Protein AF-A0A658NK83-F1 (afdb_monomer_lite)

Secondary structure (DSSP, 8-state):
--------EE-SSSS-B--EEEETTT--EEE-SS--SS-TTT--S-EEE---EE-HHHHHHTHHHHTTTTTS--TGGG-

Radius of gyration: 16.3 Å; chains: 1; bounding box: 43×27×40 Å

Sequence (79 aa):
LNIKDWCISRQIWWGHQIPAWTCAQCE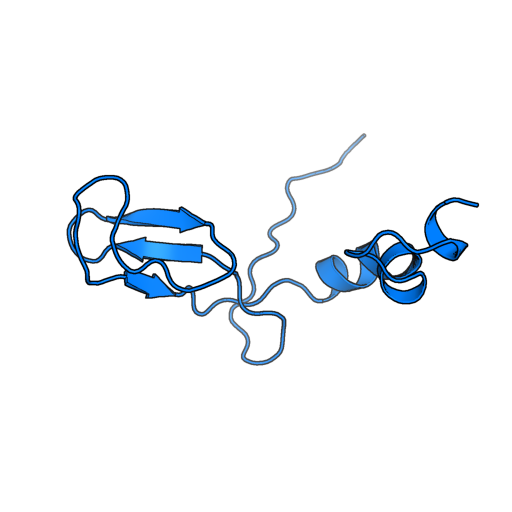ELVVAMQAPERCPACGGGDLTQETDVLDTWFSSALWPFSTMGWPDRTPLLNT

Foldseek 3Di:
DPDDDDDFWDPDQDAAFQQWKAAPPPRDIDHDNDDDCADPPPRGRHIDGHPTHTDPVVVVVCVVPVVQPPVDDDPSNVD

Structure (mmCIF, N/CA/C/O backbone):
data_AF-A0A658NK83-F1
#
_entry.id   AF-A0A658NK83-F1
#
loop_
_atom_site.group_PDB
_atom_site.id
_atom_site.type_symbol
_atom_site.label_atom_id
_atom_site.label_alt_id
_atom_site.label_comp_id
_atom_site.label_asym_id
_atom_site.label_entity_id
_atom_site.label_seq_id
_atom_site.pdbx_PDB_ins_code
_atom_site.Cartn_x
_atom_site.Cartn_y
_atom_site.Cartn_z
_atom_site.occupancy
_atom_site.B_iso_or_equiv
_atom_site.auth_seq_id
_atom_site.auth_comp_id
_atom_site.auth_asym_id
_atom_site.auth_atom_id
_atom_site.pdbx_PDB_model_num
ATOM 1 N N . LEU A 1 1 ? 23.800 -12.126 6.084 1.00 66.38 1 LEU A N 1
ATOM 2 C CA . LEU A 1 1 ? 22.955 -10.985 5.666 1.00 66.38 1 LEU A CA 1
ATOM 3 C C . LEU A 1 1 ? 22.666 -10.130 6.894 1.00 66.38 1 LEU A C 1
ATOM 5 O O . LEU A 1 1 ? 22.246 -10.695 7.892 1.00 66.38 1 LEU A O 1
ATOM 9 N N . ASN A 1 2 ? 22.897 -8.817 6.837 1.00 91.50 2 ASN A N 1
ATOM 10 C CA . ASN A 1 2 ? 22.501 -7.872 7.895 1.00 91.50 2 ASN A CA 1
ATOM 11 C C . ASN A 1 2 ? 21.337 -6.997 7.399 1.00 91.50 2 ASN A C 1
ATOM 13 O O . ASN A 1 2 ? 21.431 -5.774 7.384 1.00 91.50 2 ASN A O 1
ATOM 17 N N . ILE A 1 3 ? 20.285 -7.642 6.887 1.00 93.75 3 ILE A N 1
ATOM 18 C CA . ILE A 1 3 ? 19.069 -6.955 6.441 1.00 93.75 3 ILE A CA 1
ATOM 19 C C . ILE A 1 3 ? 18.152 -6.783 7.652 1.00 93.75 3 ILE A C 1
ATOM 21 O O . ILE A 1 3 ? 18.093 -7.654 8.521 1.00 93.75 3 ILE A O 1
ATOM 25 N N . LYS A 1 4 ? 17.487 -5.633 7.717 1.00 96.12 4 LYS A N 1
ATOM 26 C CA . LYS A 1 4 ? 16.497 -5.280 8.734 1.00 96.12 4 LYS A CA 1
ATOM 27 C C . LYS A 1 4 ? 15.152 -5.059 8.060 1.00 96.12 4 LYS A C 1
ATOM 29 O O . LYS A 1 4 ? 15.108 -4.833 6.850 1.00 96.12 4 LYS A O 1
ATOM 34 N N . ASP A 1 5 ? 14.093 -5.096 8.855 1.00 97.81 5 ASP A N 1
ATOM 35 C CA . ASP A 1 5 ? 12.757 -4.763 8.381 1.00 97.81 5 ASP A CA 1
ATOM 36 C C . ASP A 1 5 ? 12.747 -3.355 7.786 1.00 97.81 5 ASP A C 1
ATOM 38 O O . ASP A 1 5 ? 13.330 -2.411 8.329 1.00 97.81 5 ASP A O 1
ATOM 42 N N . TRP A 1 6 ? 12.090 -3.228 6.639 1.00 97.12 6 TRP A N 1
ATOM 43 C CA . TRP A 1 6 ? 11.948 -1.965 5.942 1.00 97.12 6 TRP A CA 1
ATOM 44 C C . TRP A 1 6 ? 10.587 -1.363 6.264 1.00 97.12 6 TRP A C 1
ATOM 46 O O . TRP A 1 6 ? 9.547 -1.883 5.866 1.00 97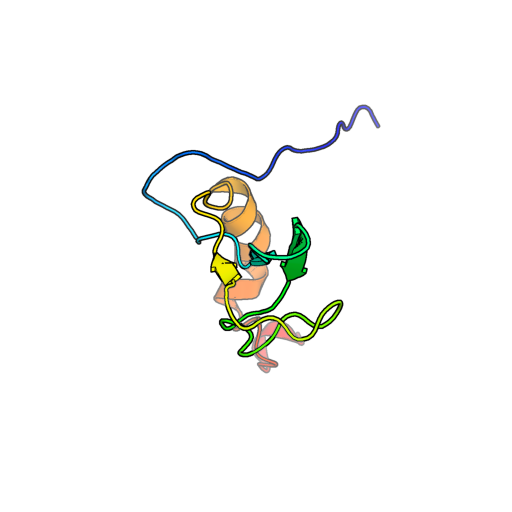.12 6 TRP A O 1
ATOM 56 N N . CYS A 1 7 ? 10.597 -0.233 6.967 1.00 97.69 7 CYS A N 1
ATOM 57 C CA . CYS A 1 7 ? 9.402 0.582 7.123 1.00 97.69 7 CYS A CA 1
ATOM 58 C C . CYS A 1 7 ? 9.060 1.243 5.780 1.00 97.69 7 CYS A C 1
ATOM 60 O O . CYS A 1 7 ? 9.767 2.166 5.360 1.00 97.69 7 CYS A O 1
ATOM 62 N N . ILE A 1 8 ? 7.995 0.771 5.126 1.00 97.81 8 ILE A N 1
ATOM 63 C CA . ILE A 1 8 ? 7.532 1.262 3.817 1.00 97.81 8 ILE A CA 1
ATOM 64 C C . ILE A 1 8 ? 6.517 2.412 3.904 1.00 97.81 8 ILE A C 1
ATOM 66 O O . ILE A 1 8 ? 6.294 3.074 2.895 1.00 97.81 8 ILE A O 1
ATOM 70 N N . SER A 1 9 ? 5.926 2.675 5.071 1.00 98.19 9 SER A N 1
ATOM 71 C CA . SER A 1 9 ? 4.922 3.733 5.252 1.00 98.19 9 SER A CA 1
ATOM 72 C C . SER A 1 9 ? 5.562 5.115 5.401 1.00 98.19 9 SER A C 1
ATOM 74 O O . SER A 1 9 ? 6.609 5.258 6.045 1.00 98.19 9 SER A O 1
ATOM 76 N N . ARG A 1 10 ? 4.962 6.146 4.798 1.00 98.31 10 ARG A N 1
ATOM 77 C CA . ARG A 1 10 ? 5.448 7.533 4.835 1.00 98.31 10 ARG A CA 1
ATOM 78 C C . ARG A 1 10 ? 4.296 8.517 5.056 1.00 98.31 10 ARG A C 1
ATOM 80 O O . ARG A 1 10 ? 3.348 8.536 4.277 1.00 98.31 10 ARG A O 1
ATOM 87 N N . GLN A 1 11 ? 4.456 9.410 6.037 1.00 98.38 11 GLN A N 1
ATOM 88 C CA . GLN A 1 11 ? 3.527 10.507 6.350 1.00 98.38 11 GLN A CA 1
ATOM 89 C C . GLN A 1 11 ? 3.803 11.729 5.457 1.00 98.38 11 GLN A C 1
ATOM 91 O O . GLN A 1 11 ? 4.229 12.789 5.921 1.00 98.38 11 GLN A O 1
ATOM 96 N N . ILE A 1 12 ? 3.633 11.565 4.147 1.00 97.00 12 ILE A N 1
ATOM 97 C CA . ILE A 1 12 ? 3.809 12.629 3.152 1.00 97.00 12 ILE A CA 1
ATOM 98 C C . ILE A 1 12 ? 2.642 12.624 2.168 1.00 97.00 12 ILE A C 1
ATOM 100 O O . ILE A 1 12 ? 1.962 11.623 1.992 1.00 97.00 12 ILE A O 1
ATOM 104 N N . TRP A 1 13 ? 2.435 13.751 1.495 1.00 96.38 13 TRP A N 1
ATOM 105 C CA . TRP A 1 13 ? 1.314 13.933 0.572 1.00 96.38 13 TRP A CA 1
ATOM 106 C C . TRP A 1 13 ? 1.524 13.288 -0.806 1.00 96.38 13 TRP A C 1
ATOM 108 O O . TRP A 1 13 ? 0.555 13.042 -1.518 1.00 96.38 13 TRP A O 1
ATOM 118 N N . TRP A 1 14 ? 2.779 13.059 -1.213 1.00 96.75 14 TRP A N 1
ATOM 119 C CA . TRP A 1 14 ? 3.111 12.563 -2.548 1.00 96.75 14 TRP A CA 1
ATOM 120 C C . TRP A 1 14 ? 3.601 11.120 -2.507 1.00 96.75 14 TRP A C 1
ATOM 122 O O . TRP A 1 14 ? 4.688 10.839 -2.002 1.00 96.75 14 TRP A O 1
ATOM 132 N N . GLY A 1 15 ? 2.819 10.224 -3.101 1.00 97.00 15 GLY A N 1
ATOM 133 C CA . GLY A 1 15 ? 3.157 8.819 -3.269 1.00 97.00 15 GLY A CA 1
ATOM 134 C C . GLY A 1 15 ? 1.924 7.981 -3.589 1.00 97.00 15 GLY A C 1
ATOM 135 O O . GLY A 1 15 ? 0.815 8.498 -3.723 1.00 97.00 15 GLY A O 1
ATOM 136 N N . HIS A 1 16 ? 2.122 6.672 -3.712 1.00 96.88 16 HIS A N 1
ATOM 137 C CA . HIS A 1 16 ? 1.015 5.733 -3.866 1.00 96.88 16 HIS A CA 1
ATOM 138 C C . HIS A 1 16 ? 0.370 5.528 -2.495 1.00 96.88 16 HIS A C 1
ATOM 140 O O . HIS A 1 16 ? 1.027 4.995 -1.602 1.00 96.88 16 HIS A O 1
ATOM 146 N N . GLN A 1 17 ? -0.878 5.962 -2.317 1.00 97.50 17 GLN A N 1
ATOM 147 C CA . GLN A 1 17 ? -1.612 5.763 -1.065 1.00 97.50 17 GLN A CA 1
ATOM 148 C C . GLN A 1 17 ? -1.681 4.274 -0.719 1.00 97.50 17 GLN A C 1
ATOM 150 O O . GLN A 1 17 ? -1.951 3.442 -1.592 1.00 97.50 17 GLN A O 1
ATOM 155 N N . ILE A 1 18 ? -1.418 3.935 0.544 1.00 98.12 18 ILE A N 1
ATOM 156 C CA . ILE A 1 18 ? -1.439 2.543 0.987 1.00 98.12 18 ILE A CA 1
ATOM 157 C C . ILE A 1 18 ? -2.873 2.007 0.854 1.00 98.12 18 ILE A C 1
ATOM 159 O O . ILE A 1 18 ? -3.822 2.628 1.342 1.00 98.12 18 ILE A O 1
ATOM 163 N N . PRO A 1 19 ? -3.068 0.856 0.189 1.00 97.75 19 PRO A N 1
ATOM 164 C CA . PRO A 1 19 ? -4.390 0.296 -0.015 1.00 97.75 19 PRO A CA 1
ATOM 165 C C . PRO A 1 19 ? -4.765 -0.555 1.210 1.00 97.75 19 PRO A C 1
ATOM 167 O O . PRO A 1 19 ? -4.818 -1.783 1.156 1.00 97.75 19 PRO A O 1
ATOM 170 N N . ALA A 1 20 ? -4.956 0.120 2.343 1.00 98.12 20 ALA A N 1
ATOM 171 C CA . ALA A 1 20 ? -5.416 -0.448 3.605 1.00 98.12 20 ALA A CA 1
ATOM 172 C C . ALA A 1 20 ? -6.555 0.409 4.173 1.00 98.12 20 ALA A C 1
ATOM 174 O O . ALA A 1 20 ? -6.554 1.627 4.009 1.00 98.12 20 ALA A O 1
ATOM 175 N N . TRP A 1 21 ? -7.521 -0.222 4.832 1.00 98.31 21 TRP A N 1
ATOM 176 C CA . TRP A 1 21 ? -8.694 0.415 5.422 1.00 98.31 21 TRP A CA 1
ATOM 177 C C . TRP A 1 21 ? -8.875 -0.065 6.851 1.00 98.31 21 TRP A C 1
ATOM 179 O O . TRP A 1 21 ? -8.798 -1.261 7.108 1.00 98.31 21 TRP A O 1
ATOM 1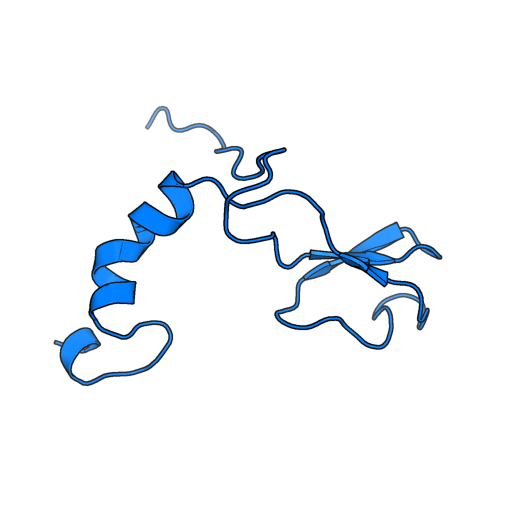89 N N . THR A 1 22 ? -9.201 0.845 7.757 1.00 98.19 22 THR A N 1
ATOM 190 C CA . THR A 1 22 ? -9.499 0.519 9.152 1.00 98.19 22 THR A CA 1
ATOM 191 C C . THR A 1 22 ? -10.991 0.669 9.398 1.00 98.19 22 THR A C 1
ATOM 193 O O . THR A 1 22 ? -11.588 1.699 9.073 1.00 98.19 22 THR A O 1
ATOM 196 N N . CYS A 1 23 ? -11.611 -0.363 9.968 1.00 97.88 23 CYS A N 1
ATOM 197 C CA . CYS A 1 23 ? -13.015 -0.318 10.352 1.00 97.88 23 CYS A CA 1
ATOM 198 C C . CYS A 1 23 ? -13.201 0.489 11.644 1.00 97.88 23 CYS A C 1
ATOM 200 O O . CYS A 1 23 ? -12.662 0.124 12.685 1.00 97.88 23 CYS A O 1
ATOM 202 N N . ALA A 1 24 ? -14.047 1.520 11.623 1.00 96.81 24 ALA A N 1
ATOM 203 C CA . ALA A 1 24 ? -14.290 2.368 12.795 1.00 96.81 24 ALA A CA 1
ATOM 204 C C . ALA A 1 24 ? -15.040 1.655 13.941 1.00 96.81 24 ALA A C 1
ATOM 206 O O . ALA A 1 24 ? -15.063 2.136 15.069 1.00 96.81 24 ALA A O 1
ATOM 207 N N . GLN A 1 25 ? -15.685 0.519 13.660 1.00 96.75 25 GLN A N 1
ATOM 208 C CA . GLN A 1 25 ? -16.541 -0.182 14.625 1.00 96.75 25 GLN A CA 1
ATOM 209 C C . GLN A 1 25 ? -15.823 -1.293 15.396 1.00 96.75 25 GLN A C 1
ATOM 211 O O . GLN A 1 25 ? -16.217 -1.606 16.516 1.00 96.75 25 GLN A O 1
ATOM 216 N N . CYS A 1 26 ? -14.830 -1.934 14.779 1.00 96.62 26 CYS A N 1
ATOM 217 C CA . CYS A 1 26 ? -14.125 -3.081 15.363 1.00 96.62 26 CYS A CA 1
ATOM 218 C C . CYS A 1 26 ? -12.601 -2.999 15.238 1.00 96.62 26 CYS A C 1
ATOM 220 O O . CYS A 1 26 ? -11.929 -3.945 15.627 1.00 96.62 26 CYS A O 1
ATOM 222 N N . GLU A 1 27 ? -12.075 -1.903 14.684 1.00 97.19 27 GLU A N 1
ATOM 223 C CA . GLU A 1 27 ? -10.639 -1.638 14.503 1.00 97.19 27 GLU A CA 1
ATOM 224 C C . GLU A 1 27 ? -9.907 -2.633 13.585 1.00 97.19 27 GLU A C 1
ATOM 226 O O . GLU A 1 27 ? -8.688 -2.569 13.445 1.00 97.19 27 GLU A O 1
ATOM 231 N N . GLU A 1 28 ? -10.642 -3.513 12.898 1.00 97.50 28 GLU A N 1
ATOM 232 C CA . GLU A 1 28 ? -10.069 -4.442 11.925 1.00 97.50 28 GLU A CA 1
ATOM 233 C C . GLU A 1 28 ? -9.401 -3.685 10.770 1.00 97.50 28 GLU A C 1
ATOM 235 O O . GLU A 1 28 ? -10.009 -2.793 10.163 1.00 97.50 28 GLU A O 1
ATOM 240 N N . LEU A 1 29 ? -8.173 -4.093 10.440 1.00 97.25 29 LEU A N 1
ATOM 241 C CA . LEU A 1 29 ? -7.431 -3.609 9.283 1.00 97.25 29 LEU A CA 1
ATOM 242 C C . LEU A 1 29 ? -7.681 -4.526 8.085 1.00 97.25 29 LEU A C 1
ATOM 244 O O . LEU A 1 29 ? -7.408 -5.722 8.110 1.00 97.25 29 LEU A O 1
ATOM 248 N N . VAL A 1 30 ? -8.161 -3.939 6.999 1.00 97.81 30 VAL A N 1
ATOM 249 C CA . VAL A 1 30 ? -8.530 -4.620 5.761 1.00 97.81 30 VAL A CA 1
ATOM 250 C C . VAL A 1 30 ? -7.589 -4.166 4.652 1.00 97.81 30 VAL A C 1
ATOM 252 O O . VAL A 1 30 ? -7.337 -2.977 4.507 1.00 97.81 30 VAL A O 1
ATOM 255 N N . VAL A 1 31 ? -7.091 -5.097 3.837 1.00 97.56 31 VAL A N 1
ATOM 256 C CA . VAL A 1 31 ? -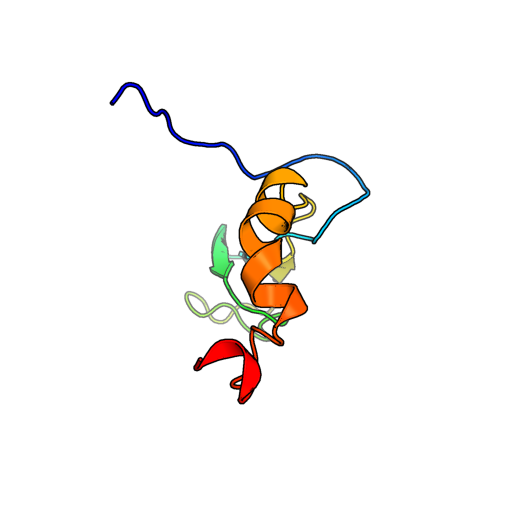6.292 -4.805 2.634 1.00 97.56 31 VAL A CA 1
ATOM 257 C C . VAL A 1 31 ? -7.079 -5.266 1.409 1.00 97.56 31 VAL A C 1
ATOM 259 O O . VAL A 1 31 ? -7.536 -6.403 1.327 1.00 97.56 31 VAL A O 1
ATOM 262 N N . ALA A 1 32 ? -7.252 -4.366 0.458 1.00 96.88 32 ALA A N 1
ATOM 263 C CA . ALA A 1 32 ? -8.053 -4.475 -0.761 1.00 96.88 32 ALA A CA 1
ATOM 264 C C . ALA A 1 32 ? -7.469 -3.507 -1.807 1.00 96.88 32 ALA A C 1
ATOM 266 O O . ALA A 1 32 ? -6.571 -2.757 -1.487 1.00 96.88 32 ALA A O 1
ATOM 267 N N . MET A 1 33 ? -7.895 -3.496 -3.069 1.00 93.94 33 MET A N 1
ATOM 268 C CA . MET A 1 33 ? -7.460 -2.438 -4.017 1.00 93.94 33 MET A CA 1
ATOM 269 C C . MET A 1 33 ? -8.464 -1.288 -4.109 1.00 93.94 33 MET A C 1
ATOM 271 O O . MET A 1 33 ? -8.140 -0.193 -4.555 1.00 93.94 33 MET A O 1
ATOM 275 N N . GLN A 1 34 ? -9.701 -1.564 -3.717 1.00 94.88 34 GLN A N 1
ATOM 276 C CA . GLN A 1 34 ? -10.846 -0.672 -3.781 1.00 94.88 34 GLN A CA 1
ATOM 277 C C . GLN A 1 34 ? -11.474 -0.635 -2.392 1.00 94.88 34 GLN A C 1
ATOM 279 O O . GLN A 1 34 ? -11.348 -1.607 -1.643 1.00 94.88 34 GLN A O 1
ATOM 284 N N . ALA A 1 35 ? -12.152 0.465 -2.066 1.00 93.69 35 ALA A N 1
ATOM 285 C CA . ALA A 1 35 ? -12.817 0.609 -0.781 1.00 93.69 35 ALA A CA 1
ATOM 286 C C . ALA A 1 35 ? -13.830 -0.534 -0.571 1.00 93.69 35 ALA A C 1
ATOM 288 O O . ALA A 1 35 ? -14.757 -0.671 -1.375 1.00 93.69 35 ALA A O 1
ATOM 289 N N . PRO A 1 36 ? -13.661 -1.371 0.467 1.00 95.19 36 PRO A N 1
ATOM 290 C CA . PRO A 1 36 ? -14.627 -2.413 0.776 1.00 95.19 36 PRO A CA 1
ATOM 291 C C . PRO A 1 36 ? -15.949 -1.779 1.224 1.00 95.19 36 PRO A C 1
ATOM 293 O O . PRO A 1 36 ? -15.958 -0.842 2.015 1.00 95.19 36 PRO A O 1
ATOM 296 N N . GLU A 1 37 ? -17.080 -2.306 0.751 1.00 95.62 37 GLU A N 1
ATOM 297 C CA . GLU A 1 37 ? -18.405 -1.806 1.159 1.00 95.62 37 GLU A CA 1
ATOM 298 C C . GLU A 1 37 ? -18.730 -2.138 2.621 1.00 95.62 37 GLU A C 1
ATOM 300 O O . GLU A 1 37 ? -19.520 -1.449 3.267 1.00 95.62 37 GLU A O 1
ATOM 305 N N . ARG A 1 38 ? -18.166 -3.241 3.128 1.00 97.00 38 ARG A N 1
ATOM 306 C CA . ARG A 1 38 ? -18.385 -3.736 4.486 1.00 97.00 38 ARG A CA 1
ATOM 307 C C . ARG A 1 38 ? -17.122 -4.361 5.049 1.00 97.00 38 ARG A C 1
ATOM 309 O O . ARG A 1 38 ? -16.362 -5.011 4.335 1.00 97.00 38 ARG A O 1
ATOM 316 N N . CYS A 1 39 ? -16.953 -4.224 6.356 1.00 97.19 39 CYS A N 1
ATOM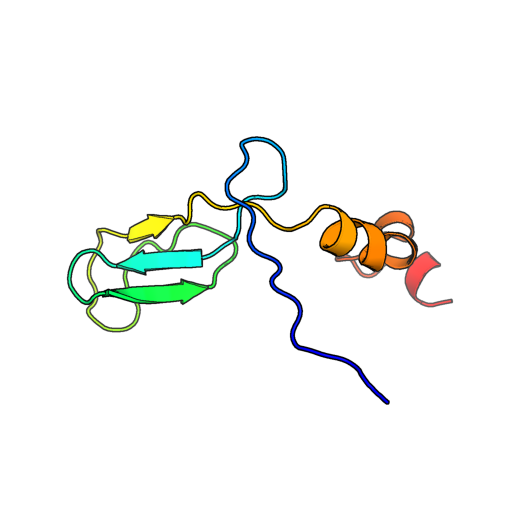 317 C CA . CYS A 1 39 ? -15.897 -4.874 7.102 1.00 97.19 39 CYS A CA 1
ATOM 318 C C . CYS A 1 39 ? -16.128 -6.395 7.087 1.00 97.19 39 CYS A C 1
ATOM 320 O O . CYS A 1 39 ? -17.214 -6.841 7.473 1.00 97.19 39 CYS A O 1
ATOM 322 N N . PRO A 1 40 ? -15.131 -7.203 6.687 1.00 95.94 40 PRO A N 1
ATOM 323 C CA . PRO A 1 40 ? -15.268 -8.656 6.625 1.00 95.94 40 PRO A CA 1
ATOM 324 C C . PRO A 1 40 ? -15.407 -9.307 8.010 1.00 95.94 40 PRO A C 1
ATOM 326 O O . PRO A 1 40 ? -15.945 -10.407 8.101 1.00 95.94 40 PRO A O 1
ATOM 329 N N . ALA A 1 41 ? -14.958 -8.641 9.081 1.00 96.31 41 ALA A N 1
ATOM 330 C CA . ALA A 1 41 ? -15.014 -9.173 10.441 1.00 96.31 41 ALA A CA 1
ATOM 331 C C . ALA A 1 41 ? -16.362 -8.912 11.139 1.00 96.31 41 ALA A C 1
ATOM 333 O O . ALA A 1 41 ? -16.922 -9.818 11.752 1.00 96.31 41 ALA A O 1
ATOM 334 N N . CYS A 1 42 ? -16.900 -7.689 11.050 1.00 96.88 42 CYS A N 1
ATOM 335 C CA . CYS A 1 42 ? -18.099 -7.286 11.803 1.00 96.88 42 CYS A CA 1
ATOM 336 C C . CYS A 1 42 ? -19.310 -6.892 10.939 1.00 96.88 42 CYS A C 1
ATOM 338 O O . CYS A 1 42 ? -20.395 -6.675 11.472 1.00 96.88 42 CYS A O 1
ATOM 340 N N . GLY A 1 43 ? -19.149 -6.770 9.616 1.00 96.56 43 GLY A N 1
ATOM 341 C CA . GLY A 1 43 ? -20.206 -6.317 8.703 1.00 96.56 43 GLY A CA 1
ATOM 342 C C . GLY A 1 43 ? -20.455 -4.803 8.696 1.00 96.56 43 GLY A C 1
ATOM 343 O O . GLY A 1 43 ? -21.384 -4.346 8.028 1.00 96.56 43 GLY A O 1
ATOM 344 N N . GLY A 1 44 ? -19.635 -4.033 9.413 1.00 95.06 44 GLY A N 1
ATOM 345 C CA . GLY A 1 44 ? -19.691 -2.577 9.495 1.00 95.06 44 GLY A CA 1
ATOM 346 C C . GLY A 1 44 ? -19.438 -1.849 8.185 1.00 95.06 44 GLY A C 1
ATOM 347 O O . GLY A 1 44 ? -18.585 -2.274 7.419 1.00 95.06 44 GLY A O 1
ATOM 348 N N . GLY A 1 45 ? -20.141 -0.743 7.936 1.00 95.06 45 GLY A N 1
ATOM 349 C CA . GLY A 1 45 ? -19.988 0.053 6.707 1.00 95.06 45 GLY A CA 1
ATOM 350 C C . GLY A 1 45 ? -19.023 1.238 6.810 1.00 95.06 45 GLY A C 1
ATOM 351 O O . GLY A 1 45 ? -18.791 1.910 5.813 1.00 95.06 45 GLY A O 1
ATOM 352 N N . ASP A 1 46 ? -18.491 1.522 8.001 1.00 96.38 46 ASP A N 1
ATOM 353 C CA . ASP A 1 46 ? -17.599 2.662 8.223 1.00 96.38 46 ASP A CA 1
ATOM 354 C C . ASP A 1 46 ? -16.135 2.204 8.184 1.00 96.38 46 ASP A C 1
ATOM 356 O O . ASP A 1 46 ? -15.624 1.611 9.144 1.00 96.38 46 ASP A O 1
ATOM 360 N N . LEU A 1 47 ? -15.501 2.405 7.027 1.00 97.75 47 LEU A N 1
ATOM 361 C CA . LEU A 1 47 ? -14.113 2.047 6.741 1.00 97.75 47 LEU A CA 1
ATOM 362 C C . LEU A 1 47 ? -13.360 3.279 6.244 1.00 97.75 47 LEU A C 1
ATOM 364 O O . LEU A 1 47 ? -13.723 3.878 5.233 1.00 97.75 47 LEU A O 1
ATOM 368 N N . THR A 1 48 ? -12.279 3.629 6.935 1.00 97.50 48 THR A N 1
ATOM 369 C CA . THR A 1 48 ? -11.417 4.760 6.574 1.00 97.50 48 THR A CA 1
ATOM 370 C C . THR A 1 48 ? -10.128 4.239 5.957 1.00 97.50 48 THR A C 1
ATOM 372 O O . THR A 1 48 ? -9.471 3.384 6.546 1.00 97.50 48 THR A O 1
ATOM 375 N N . GLN A 1 49 ? -9.772 4.730 4.768 1.00 98.00 49 GLN A N 1
ATOM 376 C CA . GLN A 1 49 ? -8.517 4.363 4.110 1.00 98.00 49 GLN A CA 1
ATOM 377 C C . GLN A 1 49 ? -7.315 5.005 4.814 1.00 98.00 49 GLN A C 1
ATOM 379 O O . GLN A 1 49 ? -7.402 6.143 5.276 1.00 98.00 49 GLN A O 1
ATOM 384 N N . GLU A 1 50 ? -6.190 4.295 4.842 1.00 97.50 50 GLU A N 1
ATOM 385 C CA . GLU A 1 50 ? -4.918 4.800 5.346 1.00 97.50 50 GLU A CA 1
ATOM 386 C C . GLU A 1 50 ? -4.475 6.064 4.592 1.00 97.50 50 GLU A C 1
ATOM 388 O O . GLU A 1 50 ? -4.606 6.176 3.371 1.00 97.50 50 GLU A O 1
ATOM 393 N N . THR A 1 51 ? -3.961 7.035 5.340 1.00 98.12 51 THR A N 1
ATOM 394 C CA . THR A 1 51 ? -3.488 8.326 4.831 1.00 98.12 51 THR A CA 1
ATOM 395 C C . THR A 1 51 ? -2.020 8.304 4.417 1.00 98.12 51 THR A C 1
ATOM 397 O O . THR A 1 51 ? -1.609 9.130 3.602 1.00 98.12 51 THR A O 1
ATOM 400 N N . ASP A 1 52 ? -1.241 7.357 4.943 1.00 98.44 52 ASP A N 1
ATOM 401 C CA . ASP A 1 52 ? 0.148 7.149 4.547 1.00 98.44 52 ASP A CA 1
ATOM 402 C C . ASP A 1 52 ? 0.279 6.726 3.075 1.00 98.44 52 ASP A C 1
ATOM 404 O O . ASP A 1 52 ? -0.570 6.042 2.489 1.00 98.44 52 ASP A O 1
ATOM 408 N N . VAL A 1 53 ? 1.419 7.083 2.486 1.00 98.56 53 VAL A N 1
ATOM 409 C CA . VAL A 1 53 ? 1.828 6.634 1.153 1.00 98.56 53 VAL A CA 1
ATOM 410 C C . VAL A 1 53 ? 3.012 5.669 1.235 1.00 98.56 53 VAL A C 1
ATOM 412 O O . VAL A 1 53 ? 3.775 5.661 2.203 1.00 98.56 53 VAL A O 1
ATOM 415 N N . LEU A 1 54 ? 3.180 4.851 0.198 1.00 98.31 54 LEU A N 1
ATOM 416 C CA . LEU A 1 54 ? 4.324 3.958 0.038 1.00 98.31 54 LEU A CA 1
ATOM 417 C C . LEU A 1 54 ? 5.608 4.748 -0.246 1.00 98.31 54 LEU A C 1
ATOM 419 O O . LEU A 1 54 ? 5.610 5.705 -1.021 1.00 98.31 54 LEU A O 1
ATOM 423 N N . ASP A 1 55 ? 6.718 4.289 0.333 1.00 98.31 55 ASP A N 1
ATOM 424 C CA . ASP A 1 55 ? 8.069 4.774 0.048 1.00 98.31 55 ASP A CA 1
ATOM 425 C C . ASP A 1 55 ? 8.358 4.778 -1.465 1.00 98.31 55 ASP A C 1
ATOM 427 O O . ASP A 1 55 ? 8.118 3.794 -2.165 1.00 98.31 55 ASP A O 1
ATOM 431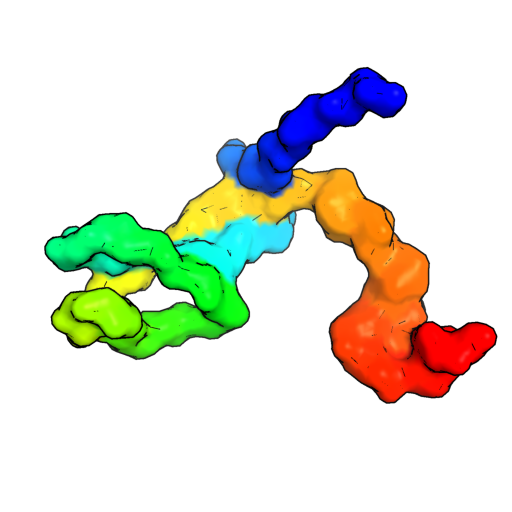 N N . THR A 1 56 ? 8.941 5.861 -1.981 1.00 97.75 56 THR A N 1
ATOM 432 C CA . THR A 1 56 ? 9.375 5.961 -3.381 1.00 97.75 56 THR A CA 1
ATOM 433 C C . THR A 1 56 ? 10.251 4.776 -3.789 1.00 97.75 56 THR A C 1
ATOM 435 O O . THR A 1 56 ? 10.080 4.236 -4.884 1.00 97.75 56 THR A O 1
ATOM 438 N N . TRP A 1 57 ? 11.129 4.302 -2.897 1.00 97.62 57 TRP A N 1
ATOM 439 C CA . TRP A 1 57 ? 11.979 3.139 -3.167 1.00 97.62 57 TRP A CA 1
ATOM 440 C C . TRP A 1 57 ? 11.186 1.842 -3.382 1.00 97.62 57 TRP A C 1
ATOM 442 O O . TRP A 1 57 ? 11.650 0.972 -4.118 1.00 97.62 57 TRP A O 1
ATOM 452 N N . PHE A 1 58 ? 9.977 1.729 -2.820 1.00 97.56 58 PHE A N 1
ATOM 453 C CA . PHE A 1 58 ? 9.066 0.603 -3.053 1.00 97.56 58 PHE A CA 1
ATOM 454 C C . PHE A 1 58 ? 8.612 0.554 -4.506 1.00 97.56 58 PHE A C 1
ATOM 456 O O . PHE A 1 58 ? 8.737 -0.479 -5.159 1.00 97.56 58 PHE A O 1
ATOM 463 N N . SER A 1 59 ? 8.178 1.690 -5.051 1.00 95.94 59 SER A N 1
ATOM 464 C CA . SER A 1 59 ? 7.791 1.761 -6.462 1.00 95.94 59 SER A CA 1
ATOM 465 C C . SER A 1 59 ? 8.984 1.603 -7.414 1.00 95.94 59 SER A C 1
ATOM 467 O O . SER A 1 59 ? 8.873 0.911 -8.425 1.00 95.94 59 SER A O 1
ATOM 469 N N . SER A 1 60 ? 10.153 2.155 -7.071 1.00 96.88 60 SER A N 1
ATOM 470 C CA . SER A 1 60 ? 11.369 2.027 -7.886 1.00 96.88 60 SER A CA 1
ATOM 471 C C . SER A 1 60 ? 11.864 0.584 -7.993 1.00 96.88 60 SER A C 1
ATOM 473 O O . SER A 1 60 ? 12.363 0.186 -9.044 1.00 96.88 60 SER A O 1
ATOM 475 N N . ALA A 1 61 ? 11.692 -0.226 -6.942 1.00 97.00 61 ALA A N 1
ATOM 476 C CA . ALA A 1 61 ? 12.037 -1.648 -6.971 1.00 97.00 61 ALA A CA 1
ATOM 477 C C . ALA A 1 61 ? 11.214 -2.443 -8.004 1.00 97.00 61 ALA A C 1
ATOM 479 O O . ALA A 1 61 ? 11.655 -3.493 -8.466 1.00 97.00 61 ALA A O 1
ATOM 480 N N . LEU A 1 62 ? 10.043 -1.929 -8.399 1.00 95.94 62 LEU A N 1
ATOM 481 C CA . LEU A 1 62 ? 9.160 -2.549 -9.387 1.00 95.94 62 LEU A CA 1
ATOM 482 C C . LEU A 1 62 ? 9.445 -2.098 -10.826 1.00 95.94 62 LEU A C 1
ATOM 484 O O . LEU A 1 62 ? 8.828 -2.626 -11.750 1.00 95.94 62 LEU A O 1
ATOM 488 N N . TRP A 1 63 ? 10.380 -1.165 -11.039 1.00 95.62 63 TRP A N 1
ATOM 489 C CA . TRP A 1 63 ? 10.634 -0.543 -12.344 1.00 95.62 63 TRP A CA 1
ATOM 490 C C . TRP A 1 63 ? 10.848 -1.525 -13.511 1.00 95.62 63 TRP A C 1
ATOM 492 O O . TRP A 1 63 ? 10.226 -1.330 -14.561 1.00 95.62 63 TRP A O 1
ATOM 502 N N . PRO A 1 64 ? 11.663 -2.595 -13.379 1.00 93.69 64 PRO A N 1
ATOM 503 C CA . PRO A 1 64 ? 11.857 -3.537 -14.481 1.00 93.69 64 PRO A CA 1
ATOM 504 C C . PRO A 1 64 ? 10.548 -4.206 -14.904 1.00 93.69 64 PRO A C 1
ATOM 506 O O . PRO A 1 64 ? 10.340 -4.461 -16.080 1.00 93.69 64 PRO A O 1
ATOM 509 N N . PHE A 1 65 ? 9.640 -4.455 -13.963 1.00 94.50 65 PHE A N 1
ATOM 510 C CA . PHE A 1 65 ? 8.376 -5.131 -14.239 1.00 94.50 65 PHE A CA 1
ATOM 511 C C . PHE A 1 65 ? 7.317 -4.159 -14.754 1.00 94.50 65 PHE A C 1
ATOM 513 O O . PHE A 1 65 ? 6.657 -4.443 -15.754 1.00 94.50 65 PHE A O 1
ATOM 520 N N . SER A 1 66 ? 7.167 -3.003 -14.099 1.00 93.00 66 SER A N 1
ATOM 521 C CA . SER A 1 66 ? 6.137 -2.019 -14.444 1.00 93.00 66 SER A CA 1
ATOM 522 C C . SER A 1 66 ? 6.320 -1.468 -15.857 1.00 93.00 66 SER A C 1
ATOM 524 O O . SER A 1 66 ? 5.350 -1.295 -16.590 1.00 93.00 66 SER A O 1
ATOM 526 N N . THR A 1 67 ? 7.567 -1.280 -16.293 1.00 93.12 67 THR A N 1
ATOM 527 C CA . THR A 1 67 ? 7.876 -0.858 -17.670 1.00 93.12 67 THR A CA 1
ATOM 528 C C . THR A 1 67 ? 7.643 -1.945 -18.717 1.00 93.12 67 THR A C 1
ATOM 530 O O . THR A 1 67 ? 7.459 -1.630 -19.891 1.00 93.12 67 THR A O 1
ATOM 533 N N . MET A 1 68 ? 7.596 -3.214 -18.307 1.00 94.19 68 MET A N 1
ATOM 534 C CA . MET A 1 68 ? 7.283 -4.348 -19.178 1.00 94.19 68 MET A CA 1
ATOM 535 C C . MET A 1 68 ? 5.794 -4.720 -19.159 1.00 94.19 68 MET A C 1
ATOM 537 O O . MET A 1 68 ? 5.397 -5.712 -19.765 1.00 94.19 68 MET A O 1
ATOM 541 N N . GLY A 1 69 ? 4.949 -3.911 -18.517 1.00 90.00 69 GLY A N 1
ATOM 542 C CA . GLY A 1 69 ? 3.497 -4.079 -18.520 1.00 90.00 69 GLY A CA 1
ATOM 543 C C . GLY A 1 69 ? 2.945 -4.922 -17.374 1.00 90.00 69 GLY A C 1
ATOM 544 O O . GLY A 1 69 ? 1.768 -5.252 -17.404 1.00 90.00 69 GLY A O 1
ATOM 545 N N . TRP A 1 70 ? 3.746 -5.235 -16.351 1.00 92.06 70 TRP A N 1
ATOM 546 C CA . TRP A 1 70 ? 3.202 -5.681 -15.066 1.00 92.06 70 TRP A CA 1
ATOM 547 C C . TRP A 1 70 ? 2.353 -4.544 -14.454 1.00 92.06 70 TRP A C 1
ATOM 549 O O . TRP A 1 70 ? 2.787 -3.389 -14.504 1.00 92.06 70 TRP A O 1
ATOM 559 N N . PRO A 1 71 ? 1.175 -4.817 -13.863 1.00 91.38 71 PRO A N 1
ATOM 560 C CA . PRO A 1 71 ? 0.679 -6.116 -13.390 1.00 91.38 71 PRO A CA 1
ATOM 561 C C . PRO A 1 71 ? 0.017 -7.019 -14.441 1.00 91.38 71 PRO A C 1
ATOM 563 O O . PRO A 1 71 ? -0.321 -8.162 -14.123 1.00 91.38 71 PRO A O 1
ATOM 566 N N . ASP A 1 72 ? -0.136 -6.561 -15.681 1.00 92.56 72 ASP A N 1
ATOM 567 C CA . ASP A 1 72 ? -0.709 -7.364 -16.756 1.00 92.56 72 ASP A CA 1
ATOM 568 C C . ASP A 1 72 ? 0.287 -8.399 -17.306 1.00 92.56 72 ASP A C 1
ATOM 570 O O . ASP A 1 72 ? 1.509 -8.308 -17.163 1.00 92.56 72 ASP A O 1
ATOM 574 N N . ARG A 1 73 ? -0.247 -9.428 -17.970 1.00 88.44 73 ARG A N 1
ATOM 575 C CA . ARG A 1 73 ? 0.558 -10.469 -18.624 1.00 88.44 73 ARG A CA 1
ATOM 576 C C . ARG A 1 73 ? 0.828 -10.094 -20.075 1.00 88.44 73 ARG A C 1
ATOM 578 O O . ARG A 1 73 ? 0.111 -10.528 -20.975 1.00 88.44 73 ARG A O 1
ATOM 585 N N . THR A 1 74 ? 1.868 -9.303 -20.304 1.00 91.50 74 THR A N 1
ATOM 586 C CA . THR A 1 74 ? 2.302 -8.940 -21.661 1.00 91.50 74 THR A CA 1
ATOM 587 C C . THR A 1 74 ? 3.302 -9.962 -22.225 1.00 91.50 74 THR A C 1
ATOM 589 O O . THR A 1 74 ? 3.967 -10.668 -21.463 1.00 91.50 74 THR A O 1
ATOM 592 N N . PRO A 1 75 ? 3.467 -10.055 -23.558 1.00 91.50 75 PRO A N 1
ATOM 593 C CA . PRO A 1 75 ? 4.532 -10.864 -24.151 1.00 91.50 75 PRO A CA 1
ATOM 594 C C . PRO A 1 75 ? 5.936 -10.427 -23.712 1.00 91.50 75 PRO A C 1
ATOM 596 O O . PRO A 1 75 ? 6.777 -11.282 -23.474 1.00 91.50 75 PRO A O 1
ATOM 599 N N . LEU A 1 76 ? 6.165 -9.117 -23.550 1.00 90.44 76 LEU A N 1
ATOM 600 C CA . LEU A 1 76 ? 7.466 -8.553 -23.176 1.00 90.44 76 LEU A CA 1
ATOM 601 C C . LEU A 1 76 ? 7.937 -9.038 -21.796 1.00 90.44 76 LEU A C 1
ATOM 603 O O . LEU A 1 76 ? 9.112 -9.341 -21.625 1.00 90.44 76 LEU A O 1
ATOM 607 N N . LEU A 1 77 ? 7.013 -9.168 -20.841 1.00 90.06 77 LEU A N 1
ATOM 608 C CA . LEU A 1 77 ? 7.294 -9.640 -19.483 1.00 90.06 77 LEU A CA 1
ATOM 609 C C . LEU A 1 77 ? 7.627 -11.146 -19.405 1.00 90.06 77 LEU A C 1
ATOM 611 O O . LEU A 1 77 ? 8.247 -11.577 -18.440 1.00 90.06 77 LEU A O 1
ATOM 615 N N . ASN A 1 78 ? 7.203 -11.948 -20.389 1.00 79.12 78 ASN A N 1
ATOM 616 C CA . ASN A 1 78 ? 7.364 -13.412 -20.400 1.00 79.12 78 ASN A CA 1
ATOM 617 C C . ASN A 1 78 ? 8.601 -13.895 -21.186 1.00 79.12 78 ASN A C 1
ATOM 619 O O . ASN A 1 78 ? 8.691 -15.085 -21.498 1.00 79.12 78 ASN A O 1
ATOM 623 N N . THR A 1 79 ? 9.503 -12.982 -21.546 1.00 65.38 79 THR A N 1
ATOM 624 C CA . THR A 1 79 ? 10.728 -13.271 -22.313 1.00 65.38 79 THR A CA 1
ATOM 625 C C . THR A 1 79 ? 11.904 -13.531 -21.384 1.00 65.38 79 THR A C 1
ATOM 627 O O . THR A 1 79 ? 12.687 -14.456 -21.688 1.00 65.38 79 THR A O 1
#

pLDDT: mean 95.0, std 5.58, range [65.38, 98.56]